Protein AF-A0A965HFY6-F1 (afdb_monomer_lite)

Sequence (121 aa):
MPYDHAKPFGVSWEVGEVVWDHPKELVGRLKRGEVDLALVPVWEVLTGPGYRVVDGLAVGSRGEVRSVAVFHDKPLEECRGISLTPHSMSSVQLWRVVSKGAWGLKLEEREDGEARLRIGD

Secondary structure (DSSP, 8-state):
---GGGHHHHHT--SS------HHHHHHHHHTTS-S-----HHHHHHSSS--PPTT-----SS--SSEEEE-SS-GGG--EEEEPTT-HHHHHHHHHHHHTTS----EE-TT-SEEEEE--

Radius of gyration: 16.63 Å; chains: 1; bounding box: 41×28×42 Å

pLDDT: mean 90.17, std 7.28, range [47.16, 97.62]

Foldseek 3Di:
DEDPLCVVVQVVDPDDDDDDDQQVVQVVCCVVVVDVDDQHQPVCVVPPPDDDDDPPDHRDDDDDDPFKDKDAPDPQQPWQAEEEDPRDPNSVVVCVCCCVPVVVHHHHHDNPTRIYIGGDD

Structure (mmCIF, N/CA/C/O backbone):
data_AF-A0A965HFY6-F1
#
_entry.id   AF-A0A965HFY6-F1
#
loop_
_atom_site.group_PDB
_atom_site.id
_atom_site.type_symbol
_atom_site.label_atom_id
_atom_site.label_alt_id
_atom_site.label_comp_id
_atom_site.label_asym_id
_atom_site.label_entity_id
_atom_site.label_seq_id
_atom_site.pdbx_PDB_ins_code
_atom_site.Cartn_x
_atom_site.Cartn_y
_atom_site.Cartn_z
_atom_site.occupancy
_atom_site.B_iso_or_equiv
_atom_site.auth_seq_id
_atom_site.auth_comp_id
_atom_site.auth_asym_id
_atom_site.auth_atom_id
_atom_site.pdbx_PDB_model_num
ATOM 1 N N . MET A 1 1 ? 16.087 3.509 3.614 1.00 47.16 1 MET A N 1
ATOM 2 C CA . MET A 1 1 ? 15.878 2.432 2.620 1.00 47.16 1 MET A CA 1
ATOM 3 C C . MET A 1 1 ? 14.384 2.230 2.471 1.00 47.16 1 MET A C 1
ATOM 5 O O . MET A 1 1 ? 13.727 2.352 3.494 1.00 47.16 1 MET A O 1
ATOM 9 N N . PRO A 1 2 ? 13.823 1.958 1.286 1.00 58.25 2 PRO A N 1
ATOM 10 C CA . PRO A 1 2 ? 12.406 1.638 1.199 1.00 58.25 2 PRO A CA 1
ATOM 11 C C . PRO A 1 2 ? 12.208 0.123 1.378 1.00 58.25 2 PRO A C 1
ATOM 13 O O . PRO A 1 2 ? 12.751 -0.644 0.587 1.00 58.25 2 PRO A O 1
ATOM 16 N N . TYR A 1 3 ? 11.479 -0.256 2.438 1.00 70.69 3 TYR A N 1
ATOM 17 C CA . TYR A 1 3 ? 10.879 -1.564 2.761 1.00 70.69 3 TYR A CA 1
ATOM 18 C C . TYR A 1 3 ? 11.678 -2.812 2.403 1.00 70.69 3 TYR A C 1
ATOM 20 O O . TYR A 1 3 ? 11.755 -3.253 1.257 1.00 70.69 3 TYR A O 1
ATOM 28 N N . ASP A 1 4 ? 12.167 -3.469 3.452 1.00 76.75 4 ASP A N 1
ATOM 29 C CA . ASP A 1 4 ? 12.962 -4.696 3.413 1.00 76.75 4 ASP A CA 1
ATOM 30 C C . ASP A 1 4 ? 12.381 -5.805 2.527 1.00 76.75 4 ASP A C 1
ATOM 32 O O . ASP A 1 4 ? 13.128 -6.564 1.910 1.00 76.75 4 ASP A O 1
ATOM 36 N N . HIS A 1 5 ? 11.058 -5.859 2.376 1.00 83.62 5 HIS A N 1
ATOM 37 C CA . HIS A 1 5 ? 10.370 -6.820 1.513 1.00 83.62 5 HIS A CA 1
ATOM 38 C C . HIS A 1 5 ? 10.663 -6.648 0.009 1.00 83.62 5 HIS A C 1
ATOM 40 O O . HIS A 1 5 ? 10.432 -7.577 -0.761 1.00 83.62 5 HIS A O 1
ATOM 46 N N . ALA A 1 6 ? 11.184 -5.494 -0.423 1.00 85.38 6 ALA A N 1
ATOM 47 C CA . ALA A 1 6 ? 11.612 -5.251 -1.802 1.00 85.38 6 ALA A CA 1
ATOM 48 C C . ALA A 1 6 ? 13.069 -5.658 -2.071 1.00 85.38 6 ALA A C 1
ATOM 50 O O . ALA A 1 6 ? 13.446 -5.826 -3.233 1.00 85.38 6 ALA A O 1
ATOM 51 N N . LYS A 1 7 ? 13.886 -5.850 -1.024 1.00 85.62 7 LYS A N 1
ATOM 52 C CA . LYS A 1 7 ? 15.307 -6.208 -1.165 1.00 85.62 7 LYS A CA 1
ATOM 53 C C . LYS A 1 7 ? 15.534 -7.423 -2.070 1.00 85.62 7 LYS A C 1
ATOM 55 O O . LYS A 1 7 ? 16.387 -7.302 -2.947 1.00 85.62 7 LYS A O 1
ATOM 60 N N . PRO A 1 8 ? 14.771 -8.534 -1.954 1.00 86.81 8 PRO A N 1
ATOM 61 C CA . PRO A 1 8 ? 14.969 -9.711 -2.799 1.00 86.81 8 PRO A CA 1
ATOM 62 C C . PRO A 1 8 ? 14.901 -9.424 -4.303 1.00 86.81 8 PRO A C 1
ATOM 64 O O . PRO A 1 8 ? 15.625 -10.060 -5.061 1.00 86.81 8 PRO A O 1
ATOM 67 N N . PHE A 1 9 ? 14.089 -8.453 -4.738 1.00 84.94 9 PHE A N 1
ATOM 68 C CA . PHE A 1 9 ? 13.978 -8.088 -6.153 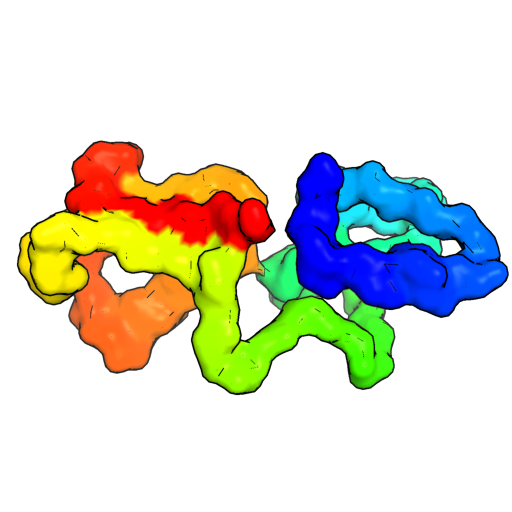1.00 84.94 9 PHE A CA 1
ATOM 69 C C . PHE A 1 9 ? 15.240 -7.397 -6.659 1.00 84.94 9 PHE A C 1
ATOM 71 O O . PHE A 1 9 ? 15.756 -7.771 -7.703 1.00 84.94 9 PHE A O 1
ATOM 78 N N . GLY A 1 10 ? 15.752 -6.415 -5.912 1.00 84.31 10 GLY A N 1
ATOM 79 C CA . GLY A 1 10 ? 16.932 -5.660 -6.332 1.00 84.31 10 GLY A CA 1
ATOM 80 C C . GLY A 1 10 ? 18.234 -6.448 -6.192 1.00 84.31 10 GLY A C 1
ATOM 81 O O . GLY A 1 10 ? 19.086 -6.359 -7.064 1.00 84.31 10 GLY A O 1
ATOM 82 N N . VAL A 1 11 ? 18.398 -7.250 -5.132 1.00 82.75 11 VAL A N 1
ATOM 83 C CA . VAL A 1 11 ? 19.643 -8.023 -4.929 1.00 82.75 11 VAL A CA 1
ATOM 84 C C . VAL A 1 11 ? 19.773 -9.218 -5.870 1.00 82.75 11 VAL A C 1
ATOM 86 O O . VAL A 1 11 ? 20.888 -9.639 -6.149 1.00 82.75 11 VAL A O 1
ATOM 89 N N . SER A 1 12 ? 18.651 -9.762 -6.350 1.00 82.44 12 SER A N 1
ATOM 90 C CA . SER A 1 12 ? 18.645 -10.881 -7.305 1.00 82.44 12 SER A CA 1
ATOM 91 C C . SER A 1 12 ? 18.688 -10.404 -8.760 1.00 82.44 12 SER A C 1
ATOM 93 O O . SER A 1 12 ? 18.622 -11.220 -9.676 1.00 82.44 12 SER A O 1
ATOM 95 N N . TRP A 1 13 ? 18.737 -9.089 -8.989 1.00 84.75 13 TRP A N 1
ATOM 96 C CA . TRP A 1 13 ? 18.756 -8.517 -10.326 1.00 84.75 13 TRP A CA 1
ATOM 97 C C . TRP A 1 13 ? 20.192 -8.467 -10.849 1.00 84.75 13 TRP A C 1
ATOM 99 O O . TRP A 1 13 ? 20.986 -7.619 -10.453 1.00 84.75 13 TRP A O 1
ATOM 109 N N . GLU A 1 14 ? 20.536 -9.404 -11.729 1.00 81.44 14 GLU A N 1
ATOM 110 C CA . GLU A 1 14 ? 21.915 -9.575 -12.211 1.00 81.44 14 GLU A CA 1
ATOM 111 C C . GLU A 1 14 ? 22.253 -8.706 -13.436 1.00 81.44 14 GLU A C 1
ATOM 113 O O . GLU A 1 14 ? 23.420 -8.590 -13.808 1.00 81.44 14 GLU A O 1
ATOM 118 N N . VAL A 1 15 ? 21.250 -8.094 -14.081 1.00 80.88 15 VAL A N 1
ATOM 119 C CA . VAL A 1 15 ? 21.416 -7.405 -15.372 1.00 80.88 15 VAL A CA 1
ATOM 120 C C . VAL A 1 15 ? 20.891 -5.972 -15.317 1.00 80.88 15 VAL A C 1
ATOM 122 O O . VAL A 1 15 ? 19.688 -5.749 -15.305 1.00 80.88 15 VAL A O 1
ATOM 125 N N . GLY A 1 16 ? 21.784 -4.987 -15.389 1.00 83.06 16 GLY A N 1
ATOM 126 C CA . GLY A 1 16 ? 21.425 -3.563 -15.419 1.00 83.06 16 GLY A CA 1
ATOM 127 C C . GLY A 1 16 ? 21.549 -2.867 -14.062 1.00 83.06 16 GLY A C 1
ATOM 128 O O . GLY A 1 16 ? 22.069 -3.430 -13.102 1.00 83.06 16 GLY A O 1
ATOM 129 N N . GLU A 1 17 ? 21.120 -1.608 -14.003 1.00 90.25 17 GLU A N 1
ATOM 130 C CA . GLU A 1 17 ? 21.230 -0.763 -12.810 1.00 90.25 17 GLU A CA 1
ATOM 131 C C . GLU A 1 17 ? 20.001 -0.904 -11.899 1.00 90.25 17 GLU A C 1
ATOM 133 O O . GLU A 1 17 ? 18.861 -0.879 -12.362 1.00 90.25 17 GLU A O 1
ATOM 138 N N . VAL A 1 18 ? 20.234 -1.011 -10.587 1.00 91.19 18 VAL A N 1
ATOM 139 C CA . VAL A 1 18 ? 19.176 -1.043 -9.568 1.00 91.19 18 VAL A CA 1
ATOM 140 C C . VAL A 1 18 ? 19.127 0.295 -8.837 1.00 91.19 18 VAL A C 1
ATOM 142 O O . VAL A 1 18 ? 20.072 0.671 -8.144 1.00 91.19 18 VAL A O 1
ATOM 145 N N . VAL A 1 19 ? 17.988 0.981 -8.937 1.00 90.56 19 VAL A N 1
ATOM 146 C CA . VAL A 1 19 ? 17.729 2.253 -8.251 1.00 90.56 19 VAL A CA 1
ATOM 147 C C . VAL A 1 19 ? 16.835 2.019 -7.033 1.00 90.56 19 VAL A C 1
ATOM 149 O O . VAL A 1 19 ? 15.727 1.496 -7.151 1.00 90.56 19 VAL A O 1
ATOM 152 N N . TRP A 1 20 ? 17.296 2.446 -5.855 1.00 89.62 20 TRP A N 1
ATOM 153 C CA . TRP A 1 20 ? 16.522 2.389 -4.612 1.00 89.62 20 TRP A CA 1
ATOM 154 C C . TRP A 1 20 ? 15.886 3.743 -4.312 1.00 89.62 20 TRP A C 1
ATOM 156 O O . TRP A 1 20 ? 16.595 4.727 -4.112 1.00 89.62 20 TRP A O 1
ATOM 166 N N . ASP A 1 21 ? 14.557 3.791 -4.226 1.00 89.38 21 ASP A N 1
ATOM 167 C CA . ASP A 1 21 ? 13.818 5.016 -3.910 1.00 89.38 21 ASP A CA 1
ATOM 168 C C . ASP A 1 21 ? 12.453 4.705 -3.270 1.00 89.38 21 ASP A C 1
ATOM 170 O O . ASP A 1 21 ? 11.969 3.573 -3.329 1.00 89.38 21 ASP A O 1
ATOM 174 N N . HIS A 1 22 ? 11.820 5.698 -2.645 1.00 85.50 22 HIS A N 1
ATOM 175 C CA . HIS A 1 22 ? 10.466 5.558 -2.107 1.00 85.50 22 HIS A CA 1
ATOM 176 C C . HIS A 1 22 ? 9.482 5.217 -3.250 1.00 85.50 22 HIS A C 1
ATOM 178 O O . HIS A 1 22 ? 9.634 5.735 -4.356 1.00 85.50 22 HIS A O 1
ATOM 184 N N . PRO A 1 23 ? 8.423 4.412 -3.036 1.00 85.56 23 PRO A N 1
ATOM 185 C CA . PRO A 1 23 ? 7.611 3.876 -4.130 1.00 85.56 23 PRO A CA 1
ATOM 186 C C . PRO A 1 23 ? 6.889 4.983 -4.885 1.00 85.56 23 PRO A C 1
ATOM 188 O O . PRO A 1 23 ? 6.697 4.900 -6.093 1.00 85.56 23 PRO A O 1
ATOM 191 N N . LYS A 1 24 ? 6.530 6.058 -4.176 1.00 83.25 24 LYS A N 1
ATOM 192 C CA . LYS A 1 24 ? 5.989 7.275 -4.785 1.00 83.25 24 LYS A CA 1
ATOM 193 C C . LYS A 1 24 ? 6.968 7.911 -5.784 1.00 83.25 24 LYS A C 1
ATOM 195 O O . LYS A 1 24 ? 6.540 8.349 -6.847 1.00 83.25 24 LYS A O 1
ATOM 200 N N . GLU A 1 25 ? 8.260 7.927 -5.471 1.00 89.94 25 GLU A N 1
ATOM 201 C CA . GLU A 1 25 ? 9.291 8.466 -6.360 1.00 89.94 25 GLU A CA 1
ATOM 202 C C . GLU A 1 25 ? 9.579 7.507 -7.516 1.00 89.94 25 GLU A C 1
ATOM 204 O O . GLU A 1 25 ? 9.648 7.948 -8.661 1.00 89.94 25 GLU A O 1
ATOM 209 N N . LEU A 1 26 ? 9.622 6.192 -7.260 1.00 92.19 26 LEU A N 1
ATOM 210 C CA . LEU A 1 26 ? 9.750 5.168 -8.306 1.00 92.19 26 LEU A CA 1
ATOM 211 C C . LEU A 1 26 ? 8.638 5.268 -9.362 1.00 92.19 26 LEU A C 1
ATOM 213 O O . LEU A 1 26 ? 8.908 5.142 -10.554 1.00 92.19 26 LEU A O 1
ATOM 217 N N . VAL A 1 27 ? 7.403 5.574 -8.950 1.00 92.12 27 VAL A N 1
ATOM 218 C CA . VAL A 1 27 ? 6.295 5.870 -9.875 1.00 92.12 27 VAL A CA 1
ATOM 219 C C . VAL A 1 27 ? 6.613 7.064 -10.773 1.00 92.12 27 VAL A C 1
ATOM 221 O O . VAL A 1 27 ? 6.386 7.005 -11.982 1.00 92.12 27 VAL A O 1
ATOM 224 N N . GLY A 1 28 ? 7.138 8.150 -10.200 1.00 93.00 28 GLY A N 1
ATOM 225 C CA . GLY A 1 28 ? 7.528 9.339 -10.954 1.00 93.00 28 GLY A CA 1
ATOM 226 C C . GLY A 1 28 ? 8.652 9.053 -11.950 1.00 93.00 28 GLY A C 1
ATOM 227 O O . GLY A 1 28 ? 8.551 9.452 -13.109 1.00 93.00 28 GLY A O 1
ATOM 228 N N . ARG A 1 29 ? 9.684 8.320 -11.519 1.00 95.06 29 ARG A N 1
ATOM 229 C CA . ARG A 1 29 ? 10.816 7.900 -12.360 1.00 95.06 29 ARG A CA 1
ATOM 230 C C . ARG A 1 29 ?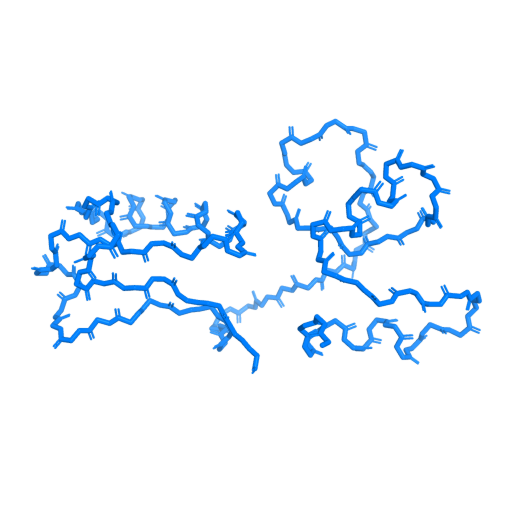 10.353 7.044 -13.537 1.00 95.06 29 ARG A C 1
ATOM 232 O O . ARG A 1 29 ? 10.717 7.332 -14.673 1.00 95.06 29 ARG A O 1
ATOM 239 N N . LEU A 1 30 ? 9.481 6.065 -13.280 1.00 95.12 30 LEU A N 1
ATOM 240 C CA . LEU A 1 30 ? 8.906 5.210 -14.321 1.00 95.12 30 LEU A CA 1
ATOM 241 C C . LEU A 1 30 ? 8.112 6.034 -15.345 1.00 95.12 30 LEU A C 1
ATOM 243 O O . LEU A 1 30 ? 8.294 5.868 -16.546 1.00 95.12 30 LEU A O 1
ATOM 247 N N . LYS A 1 31 ? 7.278 6.983 -14.894 1.00 93.31 31 LYS A N 1
ATOM 248 C CA . LYS A 1 31 ? 6.513 7.867 -15.798 1.00 93.31 31 LYS A CA 1
ATOM 249 C C . LYS A 1 31 ? 7.400 8.771 -16.656 1.00 93.31 31 LYS A C 1
ATOM 251 O O . LYS A 1 31 ? 7.009 9.108 -17.770 1.00 93.31 31 LYS A O 1
ATOM 256 N N . ARG A 1 32 ? 8.563 9.184 -16.145 1.00 95.25 32 ARG A N 1
ATOM 257 C CA . ARG A 1 32 ? 9.541 10.005 -16.879 1.00 95.25 32 ARG A CA 1
ATOM 258 C C . ARG A 1 32 ? 10.478 9.184 -17.773 1.00 95.25 32 ARG A C 1
ATOM 260 O O . ARG A 1 32 ? 11.270 9.781 -18.492 1.00 95.25 32 ARG A O 1
ATOM 267 N N . GLY A 1 33 ? 10.385 7.853 -17.747 1.00 94.50 33 GLY A N 1
ATOM 268 C CA . GLY A 1 33 ? 11.282 6.969 -18.495 1.00 94.50 33 GLY A CA 1
ATOM 269 C C . GLY A 1 33 ? 12.706 6.925 -17.936 1.00 94.50 33 GLY A C 1
ATOM 270 O O . GLY A 1 33 ? 13.633 6.590 -18.660 1.00 94.50 33 GLY A O 1
ATOM 271 N N . GLU A 1 34 ? 12.895 7.283 -16.663 1.00 95.69 34 GLU A N 1
ATOM 272 C CA . GLU A 1 34 ? 14.199 7.201 -15.985 1.00 95.69 34 GLU A CA 1
ATOM 273 C C . GLU A 1 34 ? 14.532 5.771 -15.540 1.00 95.69 34 GLU A C 1
ATOM 275 O O . GLU A 1 34 ? 15.683 5.471 -15.244 1.00 95.69 34 GLU A O 1
ATOM 280 N N . VAL A 1 35 ? 13.519 4.902 -15.465 1.00 94.25 35 VAL A N 1
ATOM 281 C CA . VAL A 1 35 ? 13.651 3.463 -15.216 1.00 94.25 35 VAL A CA 1
ATOM 282 C C . VAL A 1 35 ? 12.695 2.705 -16.133 1.00 94.25 35 VAL A C 1
ATOM 284 O O . VAL A 1 35 ? 11.578 3.166 -16.375 1.00 94.25 35 VAL A O 1
ATOM 287 N N . ASP A 1 36 ? 13.108 1.529 -16.605 1.00 92.62 36 ASP A N 1
ATOM 288 C CA . ASP A 1 36 ? 12.288 0.672 -17.476 1.00 92.62 36 ASP A CA 1
ATOM 289 C C . ASP A 1 36 ? 11.265 -0.172 -16.696 1.00 92.62 36 ASP A C 1
ATOM 291 O O . ASP A 1 36 ? 10.205 -0.534 -17.210 1.00 92.62 36 ASP A O 1
ATOM 295 N N . LEU A 1 37 ? 11.588 -0.491 -15.440 1.00 92.12 37 LEU A N 1
ATOM 296 C CA . LEU A 1 37 ? 10.796 -1.318 -14.533 1.00 92.12 37 LEU A CA 1
ATOM 297 C C . LEU A 1 37 ? 10.863 -0.730 -13.121 1.00 92.12 37 LEU A C 1
ATOM 299 O O . LEU A 1 37 ? 11.914 -0.274 -12.676 1.00 92.12 37 LEU A O 1
ATOM 303 N N . ALA A 1 38 ? 9.747 -0.769 -12.395 1.00 93.25 38 ALA A N 1
ATOM 304 C CA . ALA A 1 38 ? 9.695 -0.323 -11.009 1.00 93.25 38 ALA A CA 1
ATOM 305 C C . ALA A 1 38 ? 8.692 -1.137 -10.186 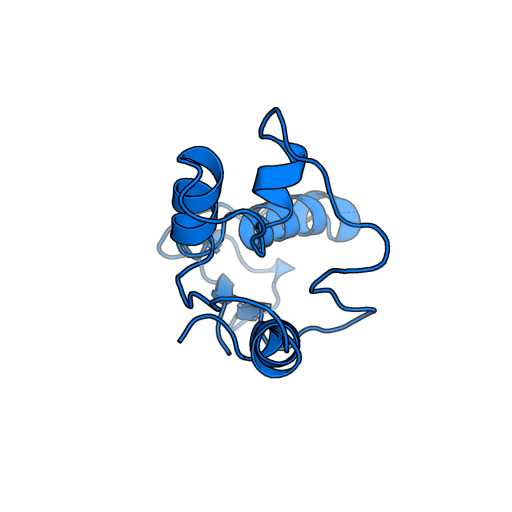1.00 93.25 38 ALA A C 1
ATOM 307 O O . ALA A 1 38 ? 7.665 -1.587 -10.697 1.00 93.25 38 ALA A O 1
ATOM 308 N N . LEU A 1 39 ? 8.955 -1.257 -8.882 1.00 91.81 39 LEU A N 1
ATOM 309 C CA . LEU A 1 39 ? 7.939 -1.668 -7.917 1.00 91.81 39 LEU A CA 1
ATOM 310 C C . LEU A 1 39 ? 6.957 -0.511 -7.715 1.00 91.81 39 LEU A C 1
ATOM 312 O O . LEU A 1 39 ? 7.300 0.524 -7.142 1.00 91.81 39 LEU A O 1
ATOM 316 N N . VAL A 1 40 ? 5.731 -0.697 -8.197 1.00 92.50 40 VAL A N 1
ATOM 317 C CA . VAL A 1 40 ? 4.666 0.310 -8.168 1.00 92.50 40 VAL A CA 1
ATOM 318 C C . VAL A 1 40 ? 3.589 -0.110 -7.159 1.00 92.50 40 VAL A C 1
ATOM 320 O O . VAL A 1 40 ? 3.153 -1.262 -7.191 1.00 92.50 40 VAL A O 1
ATOM 323 N N . PRO A 1 41 ? 3.118 0.789 -6.270 1.00 91.62 41 PRO A N 1
ATOM 324 C CA . PRO A 1 41 ? 2.005 0.488 -5.374 1.00 91.62 41 PRO A CA 1
ATOM 325 C C . PRO A 1 41 ? 0.757 0.045 -6.138 1.00 91.62 41 PRO A C 1
ATOM 327 O O . PRO A 1 41 ? 0.368 0.681 -7.115 1.00 91.62 41 PRO A O 1
ATOM 330 N N . VAL A 1 42 ? 0.070 -0.989 -5.647 1.00 92.62 42 VAL A N 1
ATOM 331 C CA . VAL A 1 42 ? -1.116 -1.550 -6.320 1.00 92.62 42 VAL A CA 1
ATOM 332 C C . VAL A 1 42 ? -2.202 -0.503 -6.581 1.00 92.62 42 VAL A C 1
ATOM 334 O O . VAL A 1 42 ? -2.839 -0.526 -7.628 1.00 92.62 42 VAL A O 1
ATOM 337 N N . TRP A 1 43 ? -2.379 0.467 -5.680 1.00 92.19 43 TRP A N 1
ATOM 338 C CA . TRP A 1 43 ? -3.341 1.550 -5.886 1.00 92.19 43 TRP A CA 1
ATOM 339 C C . TRP A 1 43 ? -3.026 2.412 -7.117 1.00 92.19 43 TRP A C 1
ATOM 341 O O . TRP A 1 43 ? -3.944 2.813 -7.828 1.00 92.19 43 TRP A O 1
ATOM 351 N N . GLU A 1 44 ? -1.746 2.673 -7.390 1.00 93.00 44 GLU A N 1
ATOM 352 C CA . GLU A 1 44 ? -1.323 3.422 -8.578 1.00 93.00 44 GLU A CA 1
ATOM 353 C C . GLU A 1 44 ? -1.614 2.617 -9.849 1.00 93.00 44 GLU A C 1
ATOM 355 O O . GLU A 1 44 ? -2.152 3.163 -10.806 1.00 93.00 44 GLU A O 1
ATOM 360 N N . VAL A 1 45 ? -1.345 1.307 -9.835 1.00 93.19 45 VAL A N 1
ATOM 361 C CA . VAL A 1 45 ? -1.658 0.416 -10.965 1.00 93.19 45 VAL A CA 1
ATOM 362 C C . VAL A 1 45 ? -3.160 0.379 -11.259 1.00 93.19 45 VAL A C 1
ATOM 364 O O . VAL A 1 45 ? -3.557 0.377 -12.419 1.00 93.19 45 VAL A O 1
ATOM 367 N N . LEU A 1 46 ? -4.002 0.350 -10.221 1.00 92.12 46 LEU A N 1
ATOM 368 C CA . LEU A 1 46 ? -5.458 0.245 -10.368 1.00 92.12 46 LEU A CA 1
ATOM 369 C C . LEU A 1 46 ? -6.131 1.548 -10.818 1.00 92.12 46 LEU A C 1
ATOM 371 O O . LEU A 1 46 ? -7.204 1.500 -11.413 1.00 92.12 46 LEU A O 1
ATOM 375 N N . THR A 1 47 ? -5.549 2.702 -10.489 1.00 91.88 47 THR A N 1
ATOM 376 C CA . THR A 1 47 ? -6.174 4.016 -10.731 1.00 91.88 47 THR A CA 1
ATOM 377 C C . THR A 1 47 ? -5.488 4.833 -11.821 1.00 91.88 47 THR A C 1
ATOM 379 O O . THR A 1 47 ? -6.101 5.743 -12.382 1.00 91.88 47 THR A O 1
ATOM 382 N N . GLY A 1 48 ? -4.232 4.522 -12.133 1.00 88.94 48 GLY A N 1
ATOM 383 C CA . GLY A 1 48 ? -3.429 5.217 -13.127 1.00 88.94 48 GLY A CA 1
ATOM 384 C C . GLY A 1 48 ? -3.492 4.555 -14.509 1.00 88.94 48 GLY A C 1
ATOM 385 O O . GLY A 1 48 ? -3.573 3.331 -14.616 1.00 88.94 48 GLY A O 1
ATOM 386 N N . PRO A 1 49 ? -3.429 5.337 -15.599 1.00 87.31 49 PRO A N 1
ATOM 387 C CA . PRO A 1 49 ? -3.393 4.790 -16.949 1.00 87.31 49 PRO A CA 1
ATOM 388 C C . PRO A 1 49 ? -1.989 4.295 -17.332 1.00 87.31 49 PRO A C 1
ATOM 390 O O . PRO A 1 49 ? -0.979 4.834 -16.884 1.00 87.31 49 PRO A O 1
ATOM 393 N N . GLY A 1 50 ? -1.926 3.326 -18.250 1.00 87.44 50 GLY A N 1
ATOM 394 C CA . GLY A 1 50 ? -0.700 3.005 -18.996 1.00 87.44 50 GLY A CA 1
ATOM 395 C C . GLY A 1 50 ? 0.273 2.035 -18.323 1.00 87.44 50 GLY A C 1
ATOM 396 O O . GLY A 1 50 ? 1.347 1.788 -18.869 1.00 87.44 50 GLY A O 1
ATOM 397 N N . TYR A 1 51 ? -0.086 1.447 -17.182 1.00 92.88 51 TYR A N 1
ATOM 398 C CA . TYR A 1 51 ? 0.736 0.419 -16.552 1.00 92.88 51 TYR A CA 1
ATOM 399 C C . TYR A 1 51 ? 0.593 -0.936 -17.244 1.00 92.88 51 TYR A C 1
ATOM 401 O O . TYR A 1 51 ? -0.509 -1.394 -17.543 1.00 92.88 51 TYR A O 1
ATOM 409 N N . ARG A 1 52 ? 1.729 -1.608 -17.441 1.00 93.88 52 ARG A N 1
ATOM 410 C CA . ARG A 1 52 ? 1.795 -3.036 -17.761 1.00 93.88 52 ARG A CA 1
ATOM 411 C C . ARG A 1 52 ? 2.432 -3.745 -16.576 1.00 93.88 52 ARG A C 1
ATOM 413 O O . ARG A 1 52 ? 3.517 -3.361 -16.150 1.00 93.88 52 ARG A O 1
ATOM 420 N N . VAL A 1 53 ? 1.740 -4.742 -16.038 1.00 94.56 53 VAL A N 1
ATOM 421 C CA . VAL A 1 53 ? 2.194 -5.504 -14.870 1.00 94.56 53 VAL A CA 1
ATOM 422 C C . VAL A 1 53 ? 2.905 -6.761 -15.350 1.00 94.56 53 VAL A C 1
ATOM 424 O O . VAL A 1 53 ? 2.411 -7.443 -16.247 1.00 94.56 53 VAL A O 1
ATOM 427 N N . VAL A 1 54 ? 4.067 -7.055 -14.766 1.00 93.31 54 VAL A N 1
ATOM 428 C CA . VAL A 1 54 ? 4.798 -8.295 -15.042 1.00 93.31 54 VAL A CA 1
ATOM 429 C C . VAL A 1 54 ? 4.088 -9.447 -14.341 1.00 93.31 54 VAL A C 1
ATOM 431 O O . VAL A 1 54 ? 3.867 -9.399 -13.132 1.00 93.31 54 VAL A O 1
ATOM 434 N N . ASP A 1 55 ? 3.723 -10.473 -15.104 1.00 92.75 55 ASP A N 1
ATOM 435 C CA . ASP A 1 55 ? 3.052 -11.642 -14.546 1.00 92.75 55 ASP A CA 1
ATOM 436 C C . ASP A 1 55 ? 3.983 -12.429 -13.609 1.00 92.75 55 ASP A C 1
ATOM 438 O O . ASP A 1 55 ? 5.192 -12.515 -13.825 1.00 92.75 55 ASP A O 1
ATOM 442 N N . GLY A 1 56 ? 3.412 -12.983 -12.541 1.00 90.31 56 GLY A N 1
ATOM 443 C CA . GLY A 1 56 ? 4.140 -13.781 -11.552 1.00 90.31 56 GLY A CA 1
ATOM 444 C C . GLY A 1 56 ? 5.035 -13.008 -10.572 1.00 90.31 56 GLY A C 1
ATOM 445 O O . GLY A 1 56 ? 5.639 -13.643 -9.709 1.00 90.31 56 GLY A O 1
ATOM 446 N N . LEU A 1 57 ? 5.110 -11.670 -10.641 1.00 89.38 57 LEU A N 1
ATOM 447 C CA . LEU A 1 57 ? 5.943 -10.854 -9.746 1.00 89.38 57 LEU A CA 1
ATOM 448 C C . LEU A 1 57 ? 5.120 -9.812 -8.981 1.00 89.38 57 LEU A C 1
ATOM 450 O O . LEU A 1 57 ? 4.508 -8.923 -9.567 1.00 89.38 57 LEU A O 1
ATOM 454 N N . ALA A 1 58 ? 5.148 -9.888 -7.649 1.00 91.75 58 ALA A N 1
ATOM 455 C CA . ALA A 1 58 ? 4.541 -8.890 -6.774 1.00 91.75 58 ALA A CA 1
ATOM 456 C C . ALA A 1 58 ? 5.139 -8.940 -5.363 1.00 91.75 58 ALA A C 1
ATOM 458 O O . ALA A 1 58 ? 5.626 -9.978 -4.914 1.00 91.75 58 ALA A O 1
ATOM 459 N N . VAL A 1 59 ? 5.016 -7.831 -4.632 1.00 90.38 59 VAL A N 1
ATOM 460 C CA . VAL A 1 59 ? 5.130 -7.827 -3.169 1.00 90.38 59 VAL A CA 1
ATOM 461 C C . VAL A 1 59 ? 3.724 -8.003 -2.605 1.00 90.38 59 VAL A C 1
ATOM 463 O O . VAL A 1 59 ? 2.867 -7.135 -2.769 1.00 90.38 59 VAL A O 1
ATOM 466 N N . GLY A 1 60 ? 3.476 -9.135 -1.956 1.00 90.56 60 GLY A N 1
ATOM 467 C CA . GLY A 1 60 ? 2.182 -9.464 -1.368 1.00 90.56 60 GLY A CA 1
ATOM 468 C C . GLY A 1 60 ? 2.301 -10.566 -0.320 1.00 90.56 60 GLY A C 1
ATOM 469 O O . GLY A 1 60 ? 3.361 -11.163 -0.151 1.00 90.56 60 GLY A O 1
ATOM 470 N N . SER A 1 61 ? 1.205 -10.834 0.386 1.00 91.31 61 SER A N 1
ATOM 471 C CA . SER A 1 61 ? 1.133 -11.886 1.405 1.00 91.31 61 SER A CA 1
ATOM 472 C C . SER A 1 61 ? -0.163 -12.680 1.279 1.00 91.31 61 SER A C 1
ATOM 474 O O . SER A 1 61 ? -1.192 -12.156 0.847 1.00 91.31 61 SER A O 1
ATOM 476 N N . ARG A 1 62 ? -0.110 -13.951 1.685 1.00 91.88 62 ARG A N 1
ATOM 477 C CA . ARG A 1 62 ? -1.286 -14.772 1.984 1.00 91.88 62 ARG A CA 1
ATOM 478 C C . ARG A 1 62 ? -1.435 -14.845 3.501 1.00 91.88 62 ARG A C 1
ATOM 480 O O . ARG A 1 62 ? -0.818 -15.693 4.137 1.00 91.88 62 ARG A O 1
ATOM 487 N N . GLY A 1 63 ? -2.257 -13.959 4.054 1.00 91.12 63 GLY A N 1
ATOM 488 C CA . GLY A 1 63 ? -2.456 -13.828 5.496 1.00 91.12 63 GLY A CA 1
ATOM 489 C C . GLY A 1 63 ? -1.805 -12.564 6.051 1.00 91.12 63 GLY A C 1
ATOM 490 O O . GLY A 1 63 ? -1.793 -11.527 5.390 1.00 91.12 63 GLY A O 1
ATOM 491 N N . GLU A 1 64 ? -1.311 -12.651 7.284 1.00 91.06 64 GLU A N 1
ATOM 492 C CA . GLU A 1 64 ? -0.775 -11.510 8.028 1.00 91.06 64 GLU A CA 1
ATOM 493 C C . GLU A 1 64 ? 0.438 -10.871 7.329 1.00 91.06 64 GLU A C 1
ATOM 495 O O . GLU A 1 64 ? 1.282 -11.544 6.729 1.00 91.06 64 GLU A O 1
ATOM 500 N N . VAL A 1 65 ? 0.531 -9.546 7.442 1.00 91.25 65 VAL A N 1
ATOM 501 C CA . VAL A 1 65 ? 1.749 -8.772 7.196 1.00 91.25 65 VAL A CA 1
ATOM 502 C C . VAL A 1 65 ? 2.084 -8.006 8.467 1.00 91.25 65 VAL A C 1
ATOM 504 O O . VAL A 1 65 ? 1.193 -7.477 9.123 1.00 91.25 65 VAL A O 1
ATOM 507 N N . ARG A 1 66 ? 3.369 -7.920 8.813 1.00 89.25 66 ARG A N 1
ATOM 508 C CA . ARG A 1 66 ? 3.814 -7.197 10.018 1.00 89.25 66 ARG A CA 1
ATOM 509 C C . ARG A 1 66 ? 4.084 -5.718 9.767 1.00 89.25 66 ARG A C 1
ATOM 511 O O . ARG A 1 66 ? 4.173 -4.941 10.709 1.00 89.25 66 ARG A O 1
ATOM 518 N N . SER A 1 67 ? 4.184 -5.341 8.496 1.00 88.44 67 SER A N 1
ATOM 519 C CA . SER A 1 67 ? 4.553 -3.999 8.059 1.00 88.44 67 SER A CA 1
ATOM 520 C C . SER A 1 67 ? 3.375 -3.043 7.880 1.00 88.44 67 SER A C 1
ATOM 522 O O . SER A 1 67 ? 3.572 -1.862 7.611 1.00 88.44 67 SER A O 1
ATOM 524 N N . VAL A 1 68 ? 2.136 -3.519 8.037 1.00 91.75 68 VAL A N 1
ATOM 525 C CA . VAL A 1 68 ? 0.920 -2.698 7.950 1.00 91.75 68 VAL A CA 1
ATOM 526 C C . VAL A 1 68 ? -0.014 -3.097 9.083 1.00 91.75 68 VAL A C 1
ATOM 528 O O . VAL A 1 68 ? -0.548 -4.202 9.077 1.00 91.75 68 VAL A O 1
ATOM 531 N N . ALA A 1 69 ? -0.229 -2.199 10.043 1.00 93.81 69 ALA A N 1
ATOM 532 C CA . ALA A 1 69 ? -1.018 -2.502 11.233 1.00 93.81 69 ALA A CA 1
ATOM 533 C C . ALA A 1 69 ? -1.881 -1.318 11.682 1.00 93.81 69 ALA A C 1
ATOM 535 O O . ALA A 1 69 ? -1.533 -0.149 11.488 1.00 93.81 69 ALA A O 1
ATOM 536 N N . VAL A 1 70 ? -3.013 -1.641 12.309 1.00 95.56 70 VAL A N 1
ATOM 537 C CA . VAL A 1 70 ? -3.886 -0.680 12.988 1.00 95.56 70 VAL A CA 1
ATOM 538 C C . VAL A 1 70 ? -3.670 -0.829 14.489 1.00 95.56 70 VAL A C 1
ATOM 540 O O . VAL A 1 70 ? -3.971 -1.870 15.059 1.00 95.56 70 VAL A O 1
ATOM 543 N N . PHE A 1 71 ? -3.144 0.214 15.123 1.00 95.88 71 PHE A N 1
ATOM 544 C CA . PHE A 1 71 ? -2.872 0.249 16.560 1.00 95.88 71 PHE A CA 1
ATOM 545 C C . PHE A 1 71 ? -4.011 0.939 17.301 1.00 95.88 71 PHE A C 1
ATOM 547 O O . PHE A 1 71 ? -4.411 2.035 16.908 1.00 95.88 71 PHE A O 1
ATOM 554 N N . HIS A 1 72 ? -4.491 0.342 18.386 1.00 95.75 72 HIS A N 1
ATOM 555 C CA . HIS A 1 72 ? -5.589 0.861 19.199 1.00 95.75 72 HIS A CA 1
ATOM 556 C C . HIS A 1 72 ? -5.442 0.387 20.655 1.00 95.75 72 HIS A C 1
ATOM 558 O O . HIS A 1 72 ? -4.977 -0.722 20.899 1.00 95.75 72 HIS A O 1
ATOM 564 N N . ASP A 1 73 ? -5.839 1.228 21.613 1.00 92.81 73 ASP A N 1
ATOM 565 C CA . ASP A 1 73 ? -5.692 0.956 23.058 1.00 92.81 73 ASP A CA 1
ATOM 566 C C . ASP A 1 73 ? -6.962 0.344 23.695 1.00 92.81 73 ASP A C 1
ATOM 568 O O . ASP A 1 73 ? -6.961 -0.083 24.847 1.00 92.81 73 ASP A O 1
ATOM 572 N N . LYS A 1 74 ? -8.056 0.287 22.932 1.00 95.12 74 LYS A N 1
ATOM 573 C CA . LYS A 1 74 ? -9.357 -0.317 23.271 1.00 95.12 74 LYS A CA 1
ATOM 574 C C . LYS A 1 74 ? -9.885 -1.090 22.058 1.00 95.12 74 LYS A C 1
ATOM 576 O O . LYS A 1 74 ? -9.339 -0.870 20.976 1.00 95.12 74 LYS A O 1
ATOM 581 N N . PRO A 1 75 ? -10.892 -1.973 22.182 1.00 95.06 75 PRO A N 1
ATOM 582 C CA . PRO A 1 75 ? -11.476 -2.661 21.030 1.00 95.06 75 PRO A CA 1
ATOM 583 C C . PRO A 1 75 ? -11.811 -1.696 19.888 1.00 95.06 75 PRO A C 1
ATOM 585 O O . PRO A 1 75 ? -12.275 -0.576 20.120 1.00 95.06 75 PRO A O 1
ATOM 588 N N . LEU A 1 76 ? -11.543 -2.107 18.649 1.00 94.31 76 LEU A N 1
ATOM 589 C CA . LEU A 1 76 ? -11.635 -1.226 17.484 1.00 94.31 76 LEU A CA 1
ATOM 590 C C . LEU A 1 76 ? -13.078 -0.755 17.233 1.00 94.31 76 LEU A C 1
ATOM 592 O O . LEU A 1 76 ? -13.296 0.340 16.723 1.00 94.31 76 LEU A O 1
ATOM 596 N N . GLU A 1 77 ? -14.056 -1.551 17.654 1.00 93.44 77 GLU A N 1
ATOM 597 C CA . GLU A 1 77 ? -15.491 -1.270 17.639 1.00 93.44 77 GLU A CA 1
ATOM 598 C C . GLU A 1 77 ? -15.891 -0.135 18.597 1.00 93.44 77 GLU A C 1
ATOM 600 O O . GLU A 1 77 ? -16.906 0.527 18.387 1.00 93.44 77 GLU A O 1
ATOM 605 N N . GLU A 1 78 ? -15.093 0.116 19.638 1.00 95.31 78 GLU A N 1
ATOM 606 C CA . GLU A 1 78 ? -15.298 1.212 20.591 1.00 95.31 78 GLU A CA 1
ATOM 607 C C . GLU A 1 78 ? -14.581 2.501 20.167 1.00 95.31 78 GLU A C 1
ATOM 609 O O . GLU A 1 78 ? -14.767 3.564 20.780 1.00 95.31 78 GLU A O 1
ATOM 614 N N . CYS A 1 79 ? -13.732 2.425 19.140 1.00 96.06 79 CYS A N 1
ATOM 615 C CA . CYS A 1 79 ? -13.046 3.581 18.587 1.00 96.06 79 CYS A CA 1
ATOM 616 C C . CYS A 1 79 ? -14.006 4.439 17.759 1.00 96.06 79 CYS A C 1
ATOM 618 O O . CYS A 1 79 ? -14.760 3.945 16.925 1.00 96.06 79 CYS A O 1
ATOM 620 N N . ARG A 1 80 ? -13.943 5.758 17.953 1.00 95.50 80 ARG A N 1
ATOM 621 C CA . ARG A 1 80 ? -14.727 6.730 17.172 1.00 95.50 80 ARG A CA 1
ATOM 622 C C . ARG A 1 80 ? -13.964 7.303 15.986 1.00 95.50 80 ARG A C 1
ATOM 624 O O . ARG A 1 80 ? -14.587 7.808 15.060 1.00 95.50 80 ARG A O 1
ATOM 631 N N . GLY A 1 81 ? -12.635 7.237 15.999 1.00 96.56 81 GLY A N 1
ATOM 632 C CA . GLY A 1 81 ? -11.836 7.773 14.905 1.00 96.56 81 GLY A CA 1
ATOM 633 C C . GLY A 1 81 ? -10.510 7.067 14.700 1.00 96.56 81 GLY A C 1
ATOM 634 O O . GLY A 1 81 ? -9.976 6.439 15.618 1.00 96.56 81 GLY A O 1
ATOM 635 N N . ILE A 1 82 ? -9.996 7.189 13.478 1.00 97.62 82 ILE A N 1
ATOM 636 C CA . ILE A 1 82 ? -8.728 6.629 13.033 1.00 97.62 82 ILE A CA 1
ATOM 637 C C . ILE A 1 82 ? -7.842 7.694 12.384 1.00 97.62 82 ILE A C 1
ATOM 639 O O . ILE A 1 82 ? -8.273 8.425 11.493 1.00 97.62 82 ILE A O 1
ATOM 643 N N . SER A 1 83 ? -6.579 7.720 12.801 1.00 97.00 83 SER A N 1
ATOM 644 C CA . SER A 1 83 ? -5.514 8.486 12.163 1.00 97.00 83 SER A CA 1
ATOM 645 C C . SER A 1 83 ? -4.843 7.635 11.089 1.00 97.00 83 SER A C 1
ATOM 647 O O . SER A 1 83 ? -4.403 6.509 11.350 1.00 97.00 83 SER A O 1
ATOM 649 N N . LEU A 1 84 ? -4.796 8.152 9.863 1.00 95.62 84 LEU A N 1
ATOM 650 C CA . LEU A 1 84 ? -4.268 7.448 8.700 1.00 95.62 84 LEU A CA 1
ATOM 651 C C . LEU A 1 84 ? -2.854 7.923 8.369 1.00 95.62 84 LEU A C 1
ATOM 653 O O . LEU A 1 84 ? -2.587 9.120 8.303 1.00 95.62 84 LEU A O 1
ATOM 657 N N . THR A 1 85 ? -1.947 6.980 8.116 1.00 89.19 85 THR A N 1
ATOM 658 C CA . THR A 1 85 ? -0.594 7.312 7.660 1.00 89.19 85 THR A CA 1
ATOM 659 C C . THR A 1 85 ? -0.614 8.019 6.295 1.00 89.19 85 THR A C 1
ATOM 661 O O . THR A 1 85 ? -1.245 7.519 5.360 1.00 89.19 85 THR A O 1
ATOM 664 N N . PRO A 1 86 ? 0.123 9.133 6.119 1.00 82.94 86 PRO A N 1
ATOM 665 C CA . PRO A 1 86 ? 0.259 9.793 4.820 1.00 82.94 86 PRO A CA 1
ATOM 666 C C . PRO A 1 86 ? 1.219 9.046 3.877 1.00 82.94 86 PRO A C 1
ATOM 668 O O . PRO A 1 86 ? 1.338 9.390 2.702 1.00 82.94 86 PRO A O 1
ATOM 671 N N . HIS A 1 87 ? 1.927 8.030 4.378 1.00 79.00 87 HIS A N 1
ATOM 672 C CA . HIS A 1 87 ? 3.045 7.401 3.676 1.00 79.00 87 HIS A CA 1
ATOM 673 C C . HIS A 1 87 ? 2.635 6.276 2.712 1.00 79.00 87 HIS A C 1
ATOM 675 O O . HIS A 1 87 ? 3.475 5.789 1.959 1.00 79.00 87 HIS A O 1
ATOM 681 N N . SER A 1 88 ? 1.359 5.868 2.674 1.00 83.94 88 SER A N 1
ATOM 682 C CA . SER A 1 88 ? 0.882 4.879 1.695 1.00 83.94 88 SER A CA 1
ATOM 683 C C . SER A 1 88 ? -0.597 5.016 1.384 1.00 83.94 88 SER A C 1
ATOM 685 O O . SER A 1 88 ? -1.469 4.706 2.197 1.00 83.94 88 SER A O 1
ATOM 687 N N . MET A 1 89 ? -0.876 5.350 0.129 1.00 85.38 89 MET A N 1
ATOM 688 C CA . MET A 1 89 ? -2.238 5.325 -0.391 1.00 85.38 89 MET A CA 1
ATOM 689 C C . MET A 1 89 ? -2.795 3.902 -0.478 1.00 85.38 89 MET A C 1
ATOM 691 O O . MET A 1 89 ? -3.978 3.705 -0.232 1.00 85.38 89 MET A O 1
ATOM 695 N N . SER A 1 90 ? -1.964 2.894 -0.768 1.00 90.00 90 SER A N 1
ATOM 696 C CA . SER A 1 90 ? -2.457 1.515 -0.920 1.00 90.00 90 SER A CA 1
ATOM 697 C C . SER A 1 90 ? -3.010 0.961 0.393 1.00 90.00 90 SER A C 1
ATOM 699 O O . SER A 1 90 ? -4.121 0.435 0.416 1.00 90.00 90 SER A O 1
ATOM 701 N N . SER A 1 91 ? -2.292 1.142 1.504 1.00 92.31 91 SER A N 1
ATOM 702 C CA . SER A 1 91 ? -2.735 0.644 2.813 1.00 92.31 91 SER A CA 1
ATOM 703 C C . SER A 1 91 ? -3.953 1.403 3.340 1.00 92.31 91 SER A C 1
ATOM 705 O O . SER A 1 91 ? -4.844 0.798 3.927 1.00 92.31 91 SER A O 1
ATOM 707 N N . VAL A 1 92 ? -4.027 2.715 3.092 1.00 94.38 92 VAL A N 1
ATOM 708 C CA . VAL A 1 92 ? -5.202 3.532 3.434 1.00 94.38 92 VAL A CA 1
ATOM 709 C C . VAL A 1 92 ? -6.448 3.047 2.695 1.00 94.38 92 VAL A C 1
ATOM 711 O O . VAL A 1 92 ? -7.518 2.921 3.289 1.00 94.38 92 VAL A O 1
ATOM 714 N N . GLN A 1 93 ? -6.323 2.747 1.404 1.00 94.44 93 GLN A N 1
ATOM 715 C CA . GLN A 1 93 ? -7.462 2.290 0.610 1.00 94.44 93 GLN A CA 1
ATOM 716 C C . GLN A 1 93 ? -7.869 0.864 0.983 1.00 94.44 93 GLN A C 1
ATOM 718 O O . GLN A 1 93 ? -9.062 0.592 1.107 1.00 94.44 93 GLN A O 1
ATOM 723 N N . LEU A 1 94 ? -6.904 -0.014 1.276 1.00 93.75 94 LEU A N 1
ATOM 724 C CA . LEU A 1 94 ? -7.194 -1.330 1.843 1.00 93.75 94 LEU A CA 1
ATOM 725 C C . LEU A 1 94 ? -7.964 -1.208 3.165 1.00 93.75 94 LEU A C 1
ATOM 727 O O . LEU A 1 94 ? -8.996 -1.856 3.324 1.00 93.75 94 LEU A O 1
ATOM 731 N N . TRP A 1 95 ? -7.520 -0.337 4.079 1.00 94.88 95 TRP A N 1
ATOM 732 C CA . TRP A 1 95 ? -8.236 -0.062 5.326 1.00 94.88 95 TRP A CA 1
ATOM 733 C C . TRP A 1 95 ? -9.681 0.369 5.062 1.00 94.88 95 TRP A C 1
ATOM 735 O O . TRP A 1 95 ? -10.600 -0.192 5.653 1.00 94.88 95 TRP A O 1
ATOM 745 N N . ARG A 1 96 ? -9.914 1.322 4.153 1.00 94.38 96 ARG A N 1
ATOM 746 C CA . ARG A 1 96 ? -11.268 1.804 3.825 1.00 94.38 96 ARG A CA 1
ATOM 747 C C . ARG A 1 96 ? -12.174 0.696 3.290 1.00 94.38 96 ARG A C 1
ATOM 749 O O . ARG A 1 96 ? -13.352 0.666 3.637 1.00 94.38 96 ARG A O 1
ATOM 756 N N . VAL A 1 97 ? -11.634 -0.204 2.468 1.00 93.50 97 VAL A N 1
ATOM 757 C CA . VAL A 1 97 ? -12.375 -1.349 1.920 1.00 93.50 97 VAL A CA 1
ATOM 758 C C . VAL A 1 97 ? -12.700 -2.369 3.014 1.00 93.50 97 VAL A C 1
ATOM 760 O O . VAL A 1 97 ? -13.854 -2.770 3.147 1.00 93.50 97 VAL A O 1
ATOM 763 N N . VAL A 1 98 ? -11.715 -2.767 3.824 1.00 93.62 98 VAL A N 1
ATOM 764 C CA . VAL A 1 98 ? -11.893 -3.806 4.855 1.00 93.62 98 VAL A CA 1
ATOM 765 C C . VAL A 1 98 ? -12.757 -3.312 6.014 1.00 93.62 98 VAL A C 1
ATOM 767 O O . VAL A 1 98 ? -13.694 -4.006 6.407 1.00 93.62 98 VAL A O 1
ATOM 770 N N . SER A 1 99 ? -12.489 -2.103 6.518 1.00 94.62 99 SER A N 1
ATOM 771 C CA . SER A 1 99 ? -13.223 -1.519 7.647 1.00 94.62 99 SER A CA 1
ATOM 772 C C . SER A 1 99 ? -14.711 -1.382 7.343 1.00 94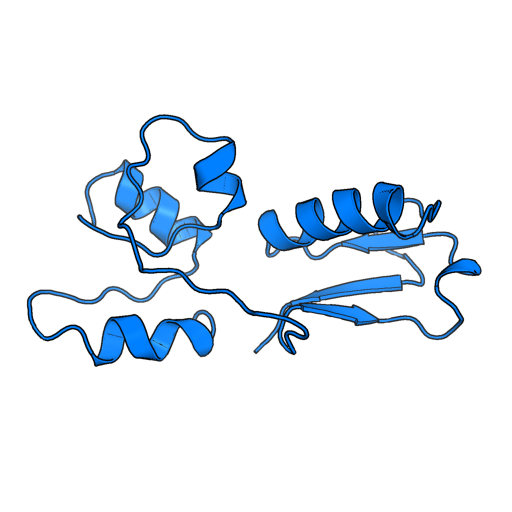.62 99 SER A C 1
ATOM 774 O O . SER A 1 99 ? -15.527 -1.803 8.154 1.00 94.62 99 SER A O 1
ATOM 776 N N . LYS A 1 100 ? -15.079 -0.872 6.161 1.00 91.44 100 LYS A N 1
ATOM 777 C CA . LYS A 1 100 ? -16.486 -0.715 5.760 1.00 91.44 100 LYS A CA 1
ATOM 778 C C . LYS A 1 100 ? -17.130 -2.028 5.323 1.00 91.44 100 LYS A C 1
ATOM 780 O O . LYS A 1 100 ? -18.306 -2.236 5.598 1.00 91.44 100 LYS A O 1
ATOM 785 N N . GLY A 1 101 ? -16.385 -2.873 4.613 1.00 92.50 101 GLY A N 1
ATOM 786 C CA . GLY A 1 101 ? -16.889 -4.114 4.032 1.00 92.50 101 GLY A CA 1
ATOM 787 C C . GLY A 1 101 ? -16.937 -5.251 5.044 1.00 92.50 101 GLY A C 1
ATOM 788 O O . GLY A 1 101 ? -17.985 -5.544 5.609 1.00 92.50 101 GLY A O 1
ATOM 789 N N . ALA A 1 102 ? -15.795 -5.904 5.258 1.00 90.62 102 ALA A N 1
ATOM 790 C CA . ALA A 1 102 ? -15.715 -7.123 6.058 1.00 90.62 102 ALA A CA 1
ATOM 791 C C . ALA A 1 102 ? -16.034 -6.897 7.544 1.00 90.62 102 ALA A C 1
ATOM 793 O O . ALA A 1 102 ? -16.536 -7.810 8.195 1.00 90.62 102 ALA A O 1
ATOM 794 N N . TRP A 1 103 ? -15.726 -5.712 8.082 1.00 92.81 103 TRP A N 1
ATOM 795 C CA . TRP A 1 103 ? -15.829 -5.443 9.522 1.00 92.81 103 TRP A CA 1
ATOM 796 C C . TRP A 1 103 ? -16.978 -4.505 9.912 1.00 92.81 103 TRP A C 1
ATOM 798 O O . TRP A 1 103 ? -17.300 -4.406 11.091 1.00 92.81 103 TRP A O 1
ATOM 808 N N . GLY A 1 104 ? -17.616 -3.821 8.955 1.00 93.81 104 GLY A N 1
ATOM 809 C CA . GLY A 1 104 ? -18.755 -2.930 9.226 1.00 93.81 104 GLY A CA 1
ATOM 810 C C . GLY A 1 104 ? -18.464 -1.782 10.207 1.00 93.81 104 GLY A C 1
ATOM 811 O O . GLY A 1 104 ? -19.382 -1.257 10.840 1.00 93.81 104 GLY A O 1
ATOM 812 N N . LEU A 1 105 ? -17.198 -1.393 10.348 1.00 94.06 105 LEU A N 1
ATOM 813 C CA . LEU A 1 105 ? -16.739 -0.372 11.280 1.00 94.06 105 LEU A CA 1
ATOM 814 C C . LEU A 1 105 ? -17.129 1.037 10.819 1.00 94.06 105 LEU A C 1
ATOM 816 O O . LEU A 1 105 ? -17.133 1.355 9.628 1.00 94.06 105 LEU A O 1
ATOM 820 N N . LYS A 1 106 ? -17.403 1.911 11.792 1.00 90.62 106 LYS A N 1
ATOM 821 C CA . LYS A 1 106 ? -17.807 3.310 11.578 1.00 90.62 106 LYS A CA 1
ATOM 822 C C . LYS A 1 106 ? -16.861 4.272 12.299 1.00 90.62 106 LYS A C 1
ATOM 824 O O . LYS A 1 106 ? -17.278 5.000 13.193 1.00 90.62 106 LYS A O 1
ATOM 829 N N . LEU A 1 107 ? -15.584 4.241 11.925 1.00 94.75 107 LEU A N 1
ATOM 830 C CA . LEU A 1 107 ? -14.583 5.179 12.434 1.00 94.75 107 LEU A CA 1
ATOM 831 C C . LEU A 1 107 ? -14.499 6.403 11.517 1.00 94.75 107 LEU A C 1
ATOM 833 O O . LEU A 1 107 ? -14.458 6.267 10.293 1.00 94.75 107 LEU A O 1
ATOM 837 N N . GLU A 1 108 ? -14.423 7.587 12.113 1.00 95.62 108 GLU A N 1
ATOM 838 C CA . GLU A 1 108 ? -14.143 8.837 11.406 1.00 95.62 108 GLU A CA 1
ATOM 839 C C . GLU A 1 108 ? -12.641 8.978 11.129 1.00 95.62 108 GLU A C 1
ATOM 841 O O . GLU A 1 108 ? -11.811 8.739 12.005 1.00 95.62 108 GLU A O 1
ATOM 846 N N . GLU A 1 109 ? -12.266 9.385 9.918 1.00 95.75 109 GLU A N 1
ATOM 847 C CA . GLU A 1 109 ? -10.867 9.686 9.599 1.00 95.75 109 GLU A CA 1
ATOM 848 C C . GLU A 1 109 ? -10.496 11.052 10.194 1.00 95.75 109 GLU A C 1
ATOM 850 O O . GLU A 1 109 ? -11.045 12.074 9.780 1.00 95.75 109 GLU A O 1
ATOM 855 N N . ARG A 1 110 ? -9.587 11.074 11.176 1.00 95.31 110 ARG A N 1
ATOM 856 C CA . ARG A 1 110 ? -9.137 12.298 11.861 1.00 95.31 110 ARG A CA 1
ATOM 857 C C . ARG A 1 110 ? -7.723 12.155 12.412 1.00 95.31 110 ARG A C 1
ATOM 859 O O . ARG A 1 110 ? -7.295 11.055 12.756 1.00 95.31 110 ARG A O 1
ATOM 866 N N . GLU A 1 111 ? -6.993 13.264 12.501 1.00 92.31 111 GLU A N 1
ATOM 867 C CA . GLU A 1 111 ? -5.575 13.257 12.891 1.00 92.31 111 GLU A CA 1
ATOM 868 C C . GLU A 1 111 ? -5.342 12.691 14.301 1.00 92.31 111 GLU A C 1
ATOM 870 O O . GLU A 1 111 ? -4.374 11.957 14.512 1.00 92.31 111 GLU A O 1
ATOM 875 N N . ASP A 1 112 ? -6.267 12.949 15.227 1.00 93.31 112 ASP A N 1
ATOM 876 C CA . ASP A 1 112 ? -6.267 12.539 16.637 1.00 93.31 112 ASP A CA 1
ATOM 877 C C . ASP A 1 112 ? -7.084 11.255 16.901 1.00 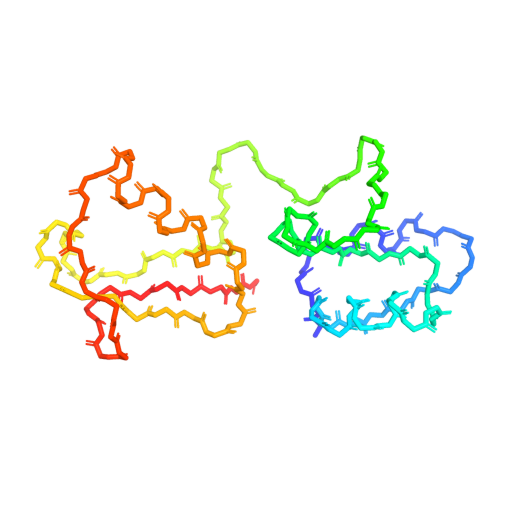93.31 112 ASP A C 1
ATOM 879 O O . ASP A 1 112 ? -7.628 11.039 17.986 1.00 93.31 112 ASP A O 1
ATOM 883 N N . GLY A 1 113 ? -7.196 10.381 15.896 1.00 93.62 113 GLY A N 1
ATOM 884 C CA . GLY A 1 113 ? -7.892 9.103 16.019 1.00 93.62 113 GLY A CA 1
ATOM 885 C C . GLY A 1 113 ? -7.313 8.187 17.108 1.00 93.62 113 GLY A C 1
ATOM 886 O O . GLY A 1 113 ? -6.100 8.041 17.251 1.00 93.62 113 GLY A O 1
ATOM 887 N N . GLU A 1 114 ? -8.206 7.521 17.843 1.00 96.25 114 GLU A N 1
ATOM 888 C CA . GLU A 1 114 ? -7.873 6.535 18.885 1.00 96.25 114 GLU A CA 1
ATOM 889 C C . GLU A 1 114 ? -7.245 5.272 18.270 1.00 96.25 114 GLU A C 1
ATOM 891 O O . GLU A 1 114 ? -6.373 4.637 18.863 1.00 96.25 114 GLU A O 1
ATOM 896 N N . ALA A 1 115 ? -7.670 4.934 17.049 1.00 97.25 115 ALA A N 1
ATOM 897 C CA . ALA A 1 115 ? -7.004 3.963 16.198 1.00 97.25 115 ALA A CA 1
ATOM 898 C C . ALA A 1 115 ? -5.983 4.661 15.287 1.00 97.25 115 ALA A C 1
ATOM 900 O O . ALA A 1 115 ? -6.172 5.802 14.864 1.00 97.25 115 ALA A O 1
ATOM 901 N N . ARG A 1 116 ? -4.892 3.977 14.941 1.00 96.88 116 ARG A N 1
ATOM 902 C CA . ARG A 1 116 ? -3.803 4.535 14.124 1.00 96.88 116 ARG A CA 1
ATOM 903 C C . ARG A 1 116 ? -3.349 3.51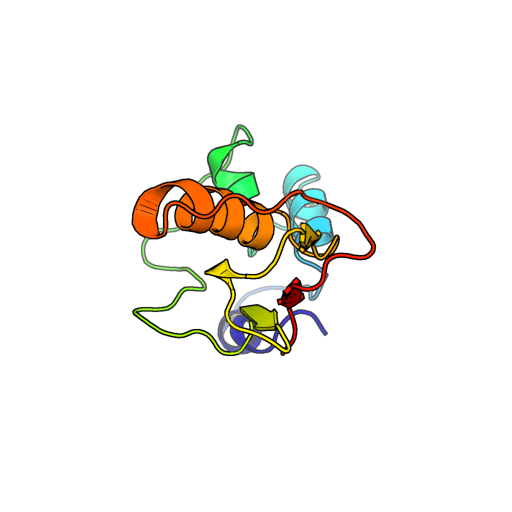5 13.088 1.00 96.88 116 ARG A C 1
ATOM 905 O O . ARG A 1 116 ? -2.761 2.503 13.457 1.00 96.88 116 ARG A O 1
ATOM 912 N N . LEU A 1 117 ? -3.570 3.788 11.802 1.00 96.50 117 LEU A N 1
ATOM 913 C CA . LEU A 1 117 ? -2.990 2.996 10.715 1.00 96.50 117 LEU A CA 1
ATOM 914 C C . LEU A 1 117 ? -1.532 3.414 10.516 1.00 96.50 117 LEU A C 1
ATOM 916 O O . LEU A 1 117 ? -1.251 4.556 10.144 1.00 96.50 117 LEU A O 1
ATOM 920 N N . ARG A 1 118 ? -0.601 2.486 10.731 1.00 92.88 118 ARG A N 1
ATOM 921 C CA . ARG A 1 118 ? 0.838 2.714 10.576 1.00 92.88 118 ARG A CA 1
ATOM 922 C C . ARG A 1 118 ? 1.448 1.698 9.626 1.00 92.88 118 ARG A C 1
ATOM 924 O O . ARG A 1 118 ? 0.947 0.586 9.463 1.00 92.88 118 ARG A O 1
ATOM 931 N N . ILE A 1 119 ? 2.530 2.132 8.993 1.00 87.88 119 ILE A N 1
ATOM 932 C CA . ILE A 1 119 ? 3.345 1.319 8.100 1.00 87.88 119 ILE A CA 1
ATOM 933 C C . ILE A 1 119 ? 4.777 1.464 8.562 1.00 87.88 119 ILE A C 1
ATOM 935 O O . ILE A 1 119 ? 5.199 2.576 8.888 1.00 87.88 119 ILE A O 1
ATOM 939 N N . GLY A 1 120 ? 5.481 0.349 8.603 1.00 78.88 120 GLY A N 1
ATOM 940 C CA . GLY A 1 120 ? 6.883 0.290 8.961 1.00 78.88 120 GLY A CA 1
ATOM 941 C C . GLY A 1 120 ? 7.458 -1.058 8.577 1.00 78.88 120 GLY A C 1
ATOM 942 O O . GLY A 1 120 ? 6.720 -1.970 8.216 1.00 78.88 120 GLY A O 1
ATOM 943 N N . ASP A 1 121 ? 8.768 -1.161 8.677 1.00 63.12 121 ASP A N 1
ATOM 944 C CA . ASP A 1 121 ? 9.549 -2.352 8.381 1.00 63.12 121 ASP A CA 1
ATOM 945 C C . ASP A 1 121 ? 10.454 -2.627 9.584 1.00 63.12 121 ASP A C 1
ATOM 947 O O . ASP A 1 121 ? 10.930 -1.636 10.192 1.00 63.12 121 ASP A O 1
#